Protein AF-A0A0B4H128-F1 (afdb_monomer_lite)

Foldseek 3Di:
DAADPVLLVVVVVVLCVVCLLPPPVCSLLVLLLVLLVCDDPSCNNNVHDHRDPVSNCVNVVVVVVVVVCCVPPDDPDPDDDDQWDQQDPPPRFIAGCDDDAARARAAPDPCQCPPPVNVSCVVSVTDTQPPVVNVVRPPVHDDPQQPDDNVCSVPCPVVVVVVVVVVCVVCVPPDPPPD

Organism: Metarhizium guizhouense (strain ARSEF 977) (NCBI:txid1276136)

Secondary structure (DSSP, 8-state):
----HHHHHHHHHHHHHHTTTS-GGGHHHHHHHHHHHHHHHHHHHTTPPPPPHHHHHHHHHHHHHHHHHHHHTPPP--SPPPSBPPPPTTT--B-BS--SSS-TTB---HHHHHSHHHHHHHHTT---TTSTTGGGG-TT-B-GGG-S-GGGTTSSHHHHHHHHHHHHHH-TT--TT--

Structure (mmCIF, N/CA/C/O backbone):
data_AF-A0A0B4H128-F1
#
_entry.id   AF-A0A0B4H128-F1
#
loop_
_atom_site.group_PDB
_atom_site.id
_atom_site.type_symbol
_atom_site.label_atom_id
_atom_site.label_alt_id
_atom_site.label_comp_id
_atom_site.label_asym_id
_atom_site.label_entity_id
_atom_site.label_seq_id
_atom_site.pdbx_PDB_ins_code
_atom_site.Cartn_x
_atom_site.Cartn_y
_atom_site.Cartn_z
_atom_site.occupancy
_atom_site.B_iso_or_equiv
_atom_site.auth_seq_id
_atom_site.auth_comp_id
_atom_site.auth_asym_id
_atom_site.auth_atom_id
_atom_site.pdbx_PDB_model_num
ATOM 1 N N . MET A 1 1 ? 3.909 9.149 23.051 1.00 69.12 1 MET A N 1
ATOM 2 C CA . MET A 1 1 ? 3.272 10.111 22.132 1.00 69.12 1 MET A CA 1
ATOM 3 C C . MET A 1 1 ? 2.115 10.750 22.870 1.00 69.12 1 MET A C 1
ATOM 5 O O . MET A 1 1 ? 1.343 10.017 23.478 1.00 69.12 1 MET A O 1
ATOM 9 N N . VAL A 1 2 ? 2.061 12.079 22.885 1.00 87.25 2 VAL A N 1
ATOM 10 C CA . VAL A 1 2 ? 1.024 12.859 23.578 1.00 87.25 2 VAL A CA 1
ATOM 11 C C . VAL A 1 2 ? -0.119 13.133 22.588 1.00 87.25 2 VAL A C 1
ATOM 13 O O . VAL A 1 2 ? 0.169 13.350 21.407 1.00 87.25 2 VAL A O 1
ATOM 16 N N . PRO A 1 3 ? -1.396 13.074 23.010 1.00 90.94 3 PRO A N 1
ATOM 17 C CA . PRO A 1 3 ? -2.521 13.472 22.167 1.00 90.94 3 PRO A CA 1
ATOM 18 C C . PRO A 1 3 ? -2.393 14.932 21.723 1.00 90.94 3 PRO A C 1
ATOM 20 O O . PRO A 1 3 ? -2.177 15.817 22.546 1.00 90.94 3 PRO A O 1
ATOM 23 N N . ALA A 1 4 ? -2.541 15.175 20.421 1.00 91.62 4 ALA A N 1
ATOM 24 C CA . ALA A 1 4 ? -2.501 16.512 19.835 1.00 91.62 4 ALA A CA 1
ATOM 25 C C . ALA A 1 4 ? -3.544 16.639 18.719 1.00 91.62 4 ALA A C 1
ATOM 27 O O . ALA A 1 4 ? -3.800 15.684 17.983 1.00 91.62 4 ALA A O 1
ATOM 28 N N . ALA A 1 5 ? -4.118 17.834 18.558 1.00 92.25 5 ALA A N 1
ATOM 29 C CA . ALA A 1 5 ? -5.116 18.098 17.519 1.00 92.25 5 ALA A CA 1
ATOM 30 C C . ALA A 1 5 ? -4.555 17.882 16.101 1.00 92.25 5 ALA A C 1
ATOM 32 O O . ALA A 1 5 ? -5.242 17.335 15.238 1.00 92.25 5 ALA A O 1
ATOM 33 N N . THR A 1 6 ? -3.282 18.222 15.885 1.00 93.38 6 THR A N 1
ATOM 34 C CA . THR A 1 6 ? -2.562 17.970 14.628 1.00 93.38 6 THR A CA 1
ATOM 35 C C . THR A 1 6 ? -2.486 16.479 14.301 1.00 93.38 6 THR A C 1
ATOM 37 O O . THR A 1 6 ? -2.730 16.086 13.164 1.00 93.38 6 THR A O 1
ATOM 40 N N . ASN A 1 7 ? -2.246 15.622 15.300 1.00 92.00 7 ASN A N 1
ATOM 41 C CA . ASN A 1 7 ? -2.229 14.168 15.108 1.00 92.00 7 ASN A CA 1
ATOM 42 C C . ASN A 1 7 ? -3.598 13.643 14.674 1.00 92.00 7 ASN A C 1
ATOM 44 O O . ASN A 1 7 ? -3.668 12.755 13.829 1.00 92.00 7 ASN A O 1
ATOM 48 N N . LYS A 1 8 ? -4.680 14.195 15.234 1.00 92.69 8 LYS A N 1
ATOM 49 C CA . LYS A 1 8 ? -6.049 13.820 14.864 1.00 92.69 8 LYS A CA 1
ATOM 50 C C . LYS A 1 8 ? -6.363 14.196 13.416 1.00 92.69 8 LYS A C 1
ATOM 52 O O . LYS A 1 8 ? -6.955 13.395 12.700 1.00 92.69 8 LYS A O 1
ATOM 57 N N . GLN A 1 9 ? -5.946 15.382 12.972 1.00 94.00 9 GLN A N 1
ATOM 58 C CA . GLN A 1 9 ? -6.125 15.805 11.582 1.00 94.00 9 GLN A CA 1
ATOM 59 C C . GLN A 1 9 ? -5.405 14.853 10.621 1.00 94.00 9 GLN A C 1
ATOM 61 O O . GLN A 1 9 ? -6.029 14.313 9.712 1.00 94.00 9 GLN A O 1
ATOM 66 N N . THR A 1 10 ? -4.127 14.569 10.878 1.00 92.81 10 THR A N 1
ATOM 67 C CA . THR A 1 10 ? -3.348 13.618 10.074 1.00 92.81 10 THR A CA 1
ATOM 68 C C . THR A 1 10 ? -3.964 12.219 10.087 1.00 92.81 10 THR A C 1
ATOM 70 O O . THR A 1 10 ? -4.007 11.554 9.055 1.00 92.81 10 THR A O 1
ATOM 73 N N . ALA A 1 11 ? -4.476 11.771 11.237 1.00 92.38 11 ALA A N 1
ATOM 74 C CA . ALA A 1 11 ? -5.147 10.484 11.354 1.00 92.38 11 ALA A CA 1
ATOM 75 C C . ALA A 1 11 ? -6.406 10.420 10.482 1.00 92.38 11 ALA A C 1
ATOM 77 O O . ALA A 1 11 ? -6.589 9.441 9.767 1.00 92.38 11 ALA A O 1
ATOM 78 N N . ASN A 1 12 ? -7.245 11.458 10.495 1.00 92.81 12 ASN A N 1
ATOM 79 C CA . ASN A 1 12 ? -8.466 11.507 9.688 1.00 92.81 12 ASN A CA 1
ATOM 80 C C . ASN A 1 12 ? -8.169 11.393 8.186 1.00 92.81 12 ASN A C 1
ATOM 82 O O . ASN A 1 12 ? -8.820 10.606 7.497 1.00 92.81 12 ASN A O 1
ATOM 86 N N . GLU A 1 13 ? -7.157 12.116 7.699 1.00 94.19 13 GLU A N 1
ATOM 87 C CA . GLU A 1 13 ? -6.712 12.016 6.303 1.00 94.19 13 GLU A CA 1
ATOM 88 C C . GLU A 1 13 ? -6.158 10.619 5.990 1.00 94.19 13 GLU A C 1
ATOM 90 O O . GLU A 1 13 ? -6.496 10.013 4.972 1.00 94.19 13 GLU A O 1
ATOM 95 N N . LEU A 1 14 ? -5.373 10.042 6.905 1.00 92.81 14 LEU A N 1
ATOM 96 C CA . LEU A 1 14 ? -4.872 8.678 6.757 1.00 92.81 14 LEU A CA 1
ATOM 97 C C . LEU A 1 14 ? -6.011 7.648 6.703 1.00 92.81 14 LEU A C 1
ATOM 99 O O . LEU A 1 14 ? -5.978 6.755 5.861 1.00 92.81 14 LEU A O 1
ATOM 103 N N . PHE A 1 15 ? -7.033 7.764 7.555 1.00 92.62 15 PHE A N 1
ATOM 104 C CA . PHE A 1 15 ? -8.203 6.884 7.516 1.00 92.62 15 PHE A CA 1
ATOM 105 C C . PHE A 1 15 ? -8.959 7.005 6.193 1.00 92.62 15 PHE A C 1
ATOM 107 O O . PHE A 1 15 ? -9.424 5.991 5.674 1.00 92.62 15 PHE A O 1
ATOM 114 N N . ALA A 1 16 ? -9.061 8.209 5.623 1.00 91.31 16 ALA A N 1
ATOM 115 C CA . ALA A 1 16 ? -9.670 8.398 4.310 1.00 91.31 16 ALA A CA 1
ATOM 116 C C . ALA A 1 16 ? -8.894 7.654 3.208 1.00 91.31 16 ALA A C 1
ATOM 118 O O . ALA A 1 16 ? -9.514 7.031 2.344 1.00 91.31 16 ALA A O 1
ATOM 119 N N . LEU A 1 17 ? -7.557 7.651 3.278 1.00 91.62 17 LEU A N 1
ATOM 120 C CA . LEU A 1 17 ? -6.697 6.909 2.350 1.00 91.62 17 LEU A CA 1
ATOM 121 C C . LEU A 1 17 ? -6.767 5.390 2.566 1.00 91.62 17 LEU A C 1
ATOM 123 O O . LEU A 1 17 ? -6.901 4.634 1.606 1.00 91.62 17 LEU A O 1
ATOM 127 N N . LEU A 1 18 ? -6.710 4.926 3.817 1.00 91.94 18 LEU A N 1
ATOM 128 C CA . LEU A 1 18 ? -6.757 3.497 4.153 1.00 91.94 18 LEU A CA 1
ATOM 129 C C . LEU A 1 18 ? -8.097 2.857 3.778 1.00 91.94 18 LEU A C 1
ATOM 131 O O . LEU A 1 18 ? -8.142 1.705 3.352 1.00 91.94 18 LEU A O 1
ATOM 135 N N . LEU A 1 19 ? -9.191 3.603 3.927 1.00 92.44 19 LEU A N 1
ATOM 136 C CA . LEU A 1 19 ? -10.554 3.130 3.687 1.00 92.44 19 LEU A CA 1
ATOM 137 C C . LEU A 1 19 ? -11.073 3.506 2.295 1.00 92.44 19 LEU A C 1
ATOM 139 O O . LEU A 1 19 ? -12.287 3.521 2.078 1.00 92.44 19 LEU A O 1
ATOM 143 N N . TYR A 1 20 ? -10.168 3.785 1.350 1.00 90.19 20 TYR A N 1
ATOM 144 C CA . TYR A 1 20 ? -10.501 4.184 -0.018 1.00 90.19 20 TYR A CA 1
ATOM 145 C C . TYR A 1 20 ? -11.485 3.212 -0.688 1.00 90.19 20 TYR A C 1
ATOM 147 O O . TYR A 1 20 ? -12.508 3.636 -1.217 1.00 90.19 20 TYR A O 1
ATOM 155 N N . TYR A 1 21 ? -11.228 1.905 -0.572 1.00 89.19 21 TYR A N 1
ATOM 156 C CA . TYR A 1 21 ? -12.066 0.847 -1.147 1.00 89.19 21 TYR A CA 1
ATOM 157 C C . TYR A 1 21 ? -13.243 0.411 -0.271 1.00 89.19 21 TYR A C 1
ATOM 159 O O . TYR A 1 21 ? -14.013 -0.458 -0.674 1.00 89.19 21 TYR A O 1
ATOM 167 N N . VAL A 1 22 ? -13.389 0.964 0.935 1.00 91.31 22 VAL A N 1
ATOM 168 C CA . VAL A 1 22 ? -14.436 0.534 1.866 1.00 91.31 22 VAL A CA 1
ATOM 169 C C . VAL A 1 22 ? -15.720 1.324 1.597 1.00 91.31 22 VAL A C 1
ATOM 171 O O . VAL A 1 22 ? -15.724 2.560 1.730 1.00 91.31 22 VAL A O 1
ATOM 174 N N . PRO A 1 23 ? -16.837 0.643 1.270 1.00 90.50 23 PRO A N 1
ATOM 175 C CA . PRO A 1 23 ? -18.125 1.298 1.098 1.00 90.50 23 PRO A CA 1
ATOM 176 C C . PRO A 1 23 ? -18.533 2.053 2.364 1.00 90.50 23 PRO A C 1
ATOM 178 O O . PRO A 1 23 ? -18.306 1.588 3.482 1.00 90.50 23 PRO A O 1
ATOM 181 N N . LYS A 1 24 ? -19.203 3.199 2.193 1.00 90.19 24 LYS A N 1
ATOM 182 C CA . LYS A 1 24 ? -19.654 4.076 3.288 1.00 90.19 24 LYS A CA 1
ATOM 183 C C . LYS A 1 24 ? -20.287 3.354 4.497 1.00 90.19 24 LYS A C 1
ATOM 185 O O . LYS A 1 24 ? -19.864 3.682 5.603 1.00 90.19 24 LYS A O 1
ATOM 190 N N . PRO A 1 25 ? -21.213 2.380 4.349 1.00 91.94 25 PRO A N 1
ATOM 191 C CA . PRO A 1 25 ? -21.848 1.742 5.510 1.00 91.94 25 PRO A CA 1
ATOM 192 C C . PRO A 1 25 ? -20.876 0.943 6.390 1.00 91.94 25 PRO A C 1
ATOM 194 O O . PRO A 1 25 ? -21.094 0.829 7.590 1.00 91.94 25 PRO A O 1
ATOM 197 N N . PHE A 1 26 ? -19.779 0.429 5.829 1.00 91.81 26 PHE A N 1
ATOM 198 C CA . PHE A 1 26 ? -18.803 -0.376 6.570 1.00 91.81 26 PHE A CA 1
ATOM 199 C C . PHE A 1 26 ? -17.643 0.446 7.140 1.00 91.81 26 PHE A C 1
ATOM 201 O O . PHE A 1 26 ? -16.793 -0.098 7.843 1.00 91.81 26 PHE A O 1
ATOM 208 N N . ARG A 1 27 ? -17.587 1.757 6.863 1.00 91.75 27 ARG A N 1
ATOM 209 C CA . ARG A 1 27 ? -16.449 2.598 7.260 1.00 91.75 27 ARG A CA 1
ATOM 210 C C . ARG A 1 27 ? -16.268 2.681 8.768 1.00 91.75 27 ARG A C 1
ATOM 212 O O . ARG A 1 27 ? -15.137 2.556 9.215 1.00 91.75 27 ARG A O 1
ATOM 219 N N . SER A 1 28 ? -17.341 2.839 9.543 1.00 91.94 28 SER A N 1
ATOM 220 C CA . SER A 1 28 ? -17.244 2.932 11.008 1.00 91.94 28 SER A CA 1
ATOM 221 C C . SER A 1 28 ? -16.648 1.663 11.616 1.00 91.94 28 SER A C 1
ATOM 223 O O . SER A 1 28 ? -15.721 1.731 12.415 1.00 91.94 28 SER A O 1
ATOM 225 N N . PHE A 1 29 ? -17.101 0.493 11.162 1.00 93.50 29 PHE A N 1
ATOM 226 C CA . PHE A 1 29 ? -16.531 -0.774 11.611 1.00 93.50 29 PHE A CA 1
ATOM 227 C C . PHE A 1 29 ? -15.074 -0.949 11.150 1.00 93.50 29 PHE A C 1
ATOM 229 O O . PHE A 1 29 ? -14.220 -1.381 11.918 1.00 93.50 29 PHE A O 1
ATOM 236 N N . ALA A 1 30 ? -14.749 -0.556 9.916 1.00 93.19 30 ALA A N 1
ATOM 237 C CA . ALA A 1 30 ? -13.376 -0.623 9.425 1.00 93.19 30 ALA A CA 1
ATOM 238 C C . ALA A 1 30 ? -12.425 0.321 10.191 1.00 93.19 30 ALA A C 1
ATOM 240 O O . ALA A 1 30 ? -11.278 -0.043 10.450 1.00 93.19 30 ALA A O 1
ATOM 241 N N . GLN A 1 31 ? -12.898 1.501 10.609 1.00 93.50 31 GLN A N 1
ATOM 242 C CA . GLN A 1 31 ? -12.162 2.416 11.489 1.00 93.50 31 GLN A CA 1
ATOM 243 C C . GLN A 1 31 ? -11.884 1.789 12.859 1.00 93.50 31 GLN A C 1
ATOM 245 O O . GLN A 1 31 ? -10.779 1.944 13.379 1.00 93.50 31 GLN A O 1
ATOM 250 N N . ASP A 1 32 ? -12.841 1.049 13.421 1.00 94.00 32 ASP A N 1
ATOM 251 C CA . ASP A 1 32 ? -12.627 0.284 14.651 1.00 94.00 32 ASP A CA 1
ATOM 252 C C . ASP A 1 32 ? -11.549 -0.786 14.458 1.00 94.00 32 ASP A C 1
ATOM 254 O O . ASP A 1 32 ? -10.626 -0.877 15.267 1.00 94.00 32 ASP A O 1
ATOM 258 N N . CYS A 1 33 ? -11.605 -1.561 13.368 1.00 94.19 33 CYS A N 1
ATOM 259 C CA . CYS A 1 33 ? -10.593 -2.579 13.075 1.00 94.19 33 CYS A CA 1
ATOM 260 C C . CYS A 1 33 ? -9.184 -1.982 12.956 1.00 94.19 33 CYS A C 1
ATOM 262 O O . CYS A 1 33 ? -8.234 -2.513 13.534 1.00 94.19 33 CYS A O 1
ATOM 264 N N . VAL A 1 34 ? -9.039 -0.857 12.251 1.00 93.56 34 VAL A N 1
ATOM 265 C CA . VAL A 1 34 ? -7.760 -0.137 12.165 1.00 93.56 34 VAL A CA 1
ATOM 266 C C . VAL A 1 34 ? -7.343 0.389 13.544 1.00 93.56 34 VAL A C 1
ATOM 268 O O . VAL A 1 34 ? -6.183 0.248 13.924 1.00 93.56 34 VAL A O 1
ATOM 271 N N . GLY A 1 35 ? -8.285 0.900 14.341 1.00 92.56 35 GLY A N 1
ATOM 272 C CA . GLY A 1 35 ? -8.040 1.326 15.720 1.00 92.56 35 GLY A CA 1
ATOM 273 C C . GLY A 1 35 ? -7.521 0.206 16.631 1.00 92.56 35 GLY A C 1
ATOM 274 O O . GLY A 1 35 ? -6.688 0.469 17.499 1.00 92.56 35 GLY A O 1
ATOM 275 N N . VAL A 1 36 ? -7.954 -1.043 16.417 1.00 94.06 36 VAL A N 1
ATOM 276 C CA . VAL A 1 36 ? -7.394 -2.225 17.099 1.00 94.06 36 VAL A CA 1
ATOM 277 C C . VAL A 1 36 ? -5.947 -2.466 16.666 1.00 94.06 36 VAL A C 1
ATOM 279 O O . VAL A 1 36 ? -5.079 -2.625 17.523 1.00 94.06 36 VAL A O 1
ATOM 282 N N . LEU A 1 37 ? -5.669 -2.441 1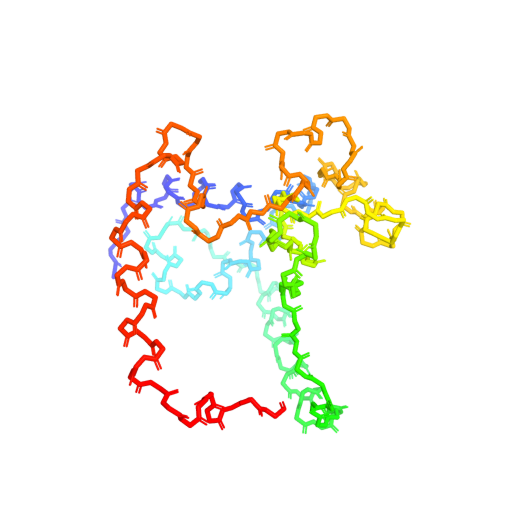5.357 1.00 92.88 37 LEU A N 1
ATOM 283 C CA . LEU A 1 37 ? -4.325 -2.669 14.802 1.00 92.88 37 LEU A CA 1
ATOM 284 C C . LEU A 1 37 ? -3.304 -1.610 15.242 1.00 92.88 37 LEU A C 1
ATOM 286 O O . LEU A 1 37 ? -2.131 -1.922 15.431 1.00 92.88 37 LEU A O 1
ATOM 290 N N . MET A 1 38 ? -3.742 -0.366 15.437 1.00 90.62 38 MET A N 1
ATOM 291 C CA . MET A 1 38 ? -2.898 0.729 15.929 1.00 90.62 38 MET A CA 1
ATOM 292 C C . MET A 1 38 ? -2.437 0.531 17.381 1.00 90.62 38 MET A C 1
ATOM 294 O O . MET A 1 38 ? -1.425 1.099 17.798 1.00 90.62 38 MET A O 1
ATOM 298 N N . GLY A 1 39 ? -3.173 -0.255 18.169 1.00 90.19 39 GLY A N 1
ATOM 299 C CA . GLY A 1 39 ? -2.923 -0.427 19.594 1.00 90.19 39 GLY A CA 1
ATOM 300 C C . GLY A 1 39 ? -3.234 0.826 20.425 1.00 90.19 39 GLY A C 1
ATOM 301 O O . GLY A 1 39 ? -3.485 1.922 19.922 1.00 90.19 39 GLY A O 1
ATOM 302 N N . GLN A 1 40 ? -3.218 0.674 21.750 1.00 91.25 40 GLN A N 1
ATOM 303 C CA . GLN A 1 40 ? -3.711 1.707 22.670 1.00 91.25 40 GLN A CA 1
ATOM 304 C C . GLN A 1 40 ? -2.912 3.016 22.604 1.00 91.25 40 GLN A C 1
ATOM 306 O O . GLN A 1 40 ? -3.502 4.091 22.572 1.00 91.25 40 GLN A O 1
ATOM 311 N N . ARG A 1 41 ? -1.574 2.947 22.555 1.00 91.19 41 ARG A N 1
ATOM 312 C CA . ARG A 1 41 ? -0.710 4.140 22.630 1.00 91.19 41 ARG A CA 1
ATOM 313 C C . ARG A 1 41 ? -0.882 5.064 21.424 1.00 91.19 41 ARG A C 1
ATOM 315 O O . ARG A 1 41 ? -1.015 6.272 21.602 1.00 91.19 41 ARG A O 1
ATOM 322 N N . LEU A 1 42 ? -0.880 4.501 20.214 1.00 91.62 42 LEU A N 1
ATOM 323 C CA . LEU A 1 42 ? -1.020 5.269 18.976 1.00 91.62 42 LEU A CA 1
ATOM 324 C C . LEU A 1 42 ? -2.441 5.818 18.828 1.00 91.62 42 LEU A C 1
ATOM 326 O O . LEU A 1 42 ? -2.623 6.986 18.495 1.00 91.62 42 LEU A O 1
ATOM 330 N N . ARG A 1 43 ? -3.443 4.999 19.161 1.00 92.62 43 ARG A N 1
ATOM 331 C CA . ARG A 1 43 ? -4.854 5.386 19.142 1.00 92.62 43 ARG A CA 1
ATOM 332 C C . ARG A 1 43 ? -5.136 6.582 20.054 1.00 92.62 43 ARG A C 1
ATOM 334 O O . ARG A 1 43 ? -5.755 7.548 19.612 1.00 92.62 43 ARG A O 1
ATOM 341 N N . THR A 1 44 ? -4.630 6.555 21.290 1.00 91.94 44 THR A N 1
ATOM 342 C CA . THR A 1 44 ? -4.755 7.684 22.225 1.00 91.94 44 THR A CA 1
ATOM 343 C C . THR A 1 44 ? -4.046 8.928 21.691 1.00 91.94 44 THR A C 1
ATOM 345 O O . THR A 1 44 ? -4.608 10.015 21.752 1.00 91.94 44 THR A O 1
ATOM 348 N N . ALA A 1 45 ? -2.851 8.785 21.107 1.00 91.94 45 ALA A N 1
ATOM 349 C CA . ALA A 1 45 ? -2.110 9.914 20.540 1.00 91.94 45 ALA A CA 1
ATOM 350 C C . ALA A 1 45 ? -2.817 10.584 19.345 1.00 91.94 45 ALA A C 1
ATOM 352 O O . ALA A 1 45 ? -2.668 11.789 19.143 1.00 91.94 45 ALA A O 1
ATOM 353 N N . MET A 1 46 ? -3.598 9.821 18.576 1.00 92.62 46 MET A N 1
ATOM 354 C CA . MET A 1 46 ? -4.422 10.320 17.467 1.00 92.62 46 MET A CA 1
ATOM 355 C C . MET A 1 46 ? -5.834 10.744 17.899 1.00 92.62 46 MET A C 1
ATOM 357 O O . MET A 1 46 ? -6.628 11.160 17.060 1.00 92.62 46 MET A O 1
ATOM 361 N N . MET A 1 47 ? -6.154 10.656 19.196 1.00 91.56 47 MET A N 1
ATOM 362 C CA . MET A 1 47 ? -7.486 10.939 19.744 1.00 91.56 47 MET A CA 1
ATOM 363 C C . MET A 1 47 ? -8.600 10.121 19.063 1.00 91.56 47 MET A C 1
ATOM 365 O O . MET A 1 47 ? -9.721 10.603 18.889 1.00 91.56 47 MET A O 1
ATOM 369 N N . HIS A 1 48 ? -8.283 8.889 18.657 1.00 90.19 48 HIS A N 1
ATOM 370 C CA . HIS A 1 48 ? -9.229 7.989 17.999 1.00 90.19 48 HIS A CA 1
ATOM 371 C C . HIS A 1 48 ? -10.082 7.253 19.047 1.00 90.19 48 HIS A C 1
ATOM 373 O O . HIS A 1 48 ? -9.531 6.806 20.068 1.00 90.19 48 HIS A O 1
ATOM 379 N N . PRO A 1 49 ? -11.408 7.114 18.839 1.00 90.69 49 PRO A N 1
ATOM 380 C CA . PRO A 1 49 ? -12.297 6.460 19.794 1.00 90.69 49 PRO A CA 1
ATOM 381 C C . PRO A 1 49 ? -11.849 5.036 20.125 1.00 90.69 49 PRO A C 1
ATOM 383 O O . PRO A 1 49 ? -11.096 4.393 19.393 1.00 90.69 49 PRO A O 1
ATOM 386 N N . THR A 1 50 ? -12.274 4.547 21.285 1.00 89.88 50 THR A N 1
ATOM 387 C CA . THR A 1 50 ? -12.074 3.148 21.672 1.00 89.88 50 THR A CA 1
ATOM 388 C C . THR A 1 50 ? -12.832 2.238 20.708 1.00 89.88 50 THR A C 1
ATOM 390 O O . THR A 1 50 ? -14.037 2.439 20.558 1.00 89.88 50 THR A O 1
ATOM 393 N N . PRO A 1 51 ? -12.165 1.256 20.073 1.00 92.25 51 PRO A N 1
ATOM 394 C CA . PRO A 1 51 ? -12.829 0.361 19.138 1.00 92.25 51 PRO A CA 1
ATOM 395 C C . PRO A 1 51 ? -13.814 -0.547 19.874 1.00 92.25 51 PRO A C 1
ATOM 397 O O . PRO A 1 51 ? -13.615 -0.872 21.050 1.00 92.25 51 PRO A O 1
ATOM 400 N N . SER A 1 52 ? -14.855 -0.988 19.173 1.00 93.00 52 SER A N 1
ATOM 401 C CA . SER A 1 52 ? -15.820 -1.941 19.718 1.00 93.00 52 SER A CA 1
ATOM 402 C C . SER A 1 52 ? -15.166 -3.276 20.140 1.00 93.00 52 SER A C 1
ATOM 404 O O . SER A 1 52 ? -14.233 -3.757 19.483 1.00 93.00 52 SER A O 1
ATOM 406 N N . PRO A 1 53 ? -15.672 -3.945 21.199 1.00 92.56 53 PRO A N 1
ATOM 407 C CA . PRO A 1 53 ? -15.178 -5.264 21.612 1.00 92.56 53 PRO A CA 1
ATOM 408 C C . PRO A 1 53 ? -15.277 -6.319 20.500 1.00 92.56 53 PRO A C 1
ATOM 410 O O . PRO A 1 53 ? -14.405 -7.177 20.373 1.00 92.56 53 PRO A O 1
ATOM 413 N N . ALA A 1 54 ? -16.307 -6.218 19.653 1.00 93.94 54 ALA A N 1
ATOM 414 C CA . ALA A 1 54 ? -16.487 -7.086 18.494 1.00 93.94 54 ALA A CA 1
ATOM 415 C C . ALA A 1 54 ? -15.339 -6.939 17.482 1.00 93.94 54 ALA A C 1
ATOM 417 O O . ALA A 1 54 ? -14.772 -7.943 17.048 1.00 93.94 54 ALA A O 1
ATOM 418 N N . ALA A 1 55 ? -14.935 -5.706 17.152 1.00 93.81 55 ALA A N 1
ATOM 419 C CA . ALA A 1 55 ? -13.789 -5.468 16.277 1.00 93.81 55 ALA A CA 1
ATOM 420 C C . ALA A 1 55 ? -12.494 -6.043 16.874 1.00 93.81 55 ALA A C 1
ATOM 422 O O . ALA A 1 55 ? -11.689 -6.626 16.148 1.00 93.81 55 ALA A O 1
ATOM 423 N N . PHE A 1 56 ? -12.310 -5.947 18.195 1.00 94.12 56 PHE A N 1
ATOM 424 C CA . PHE A 1 56 ? -11.153 -6.527 18.880 1.00 94.12 56 PHE A CA 1
ATOM 425 C C . PHE A 1 56 ? -11.116 -8.056 18.768 1.00 94.12 56 PHE A C 1
ATOM 427 O O . PHE A 1 56 ? -10.070 -8.625 18.446 1.00 94.12 56 PHE A O 1
ATOM 434 N N . ALA A 1 57 ? -12.253 -8.721 18.988 1.00 95.75 57 ALA A N 1
ATOM 435 C CA . ALA A 1 57 ? -12.370 -10.169 18.847 1.00 95.75 57 ALA A CA 1
ATOM 436 C C . ALA A 1 57 ? -12.103 -10.626 17.404 1.00 95.75 57 ALA A C 1
ATOM 438 O O . ALA A 1 57 ? -11.337 -11.562 17.188 1.00 95.75 57 ALA A O 1
ATOM 439 N N . ILE A 1 58 ? -12.668 -9.930 16.413 1.00 96.12 58 ILE A N 1
ATOM 440 C CA . ILE A 1 58 ? -12.515 -10.271 14.992 1.00 96.12 58 ILE A CA 1
ATOM 441 C C . ILE A 1 58 ? -11.070 -10.075 14.526 1.00 96.12 58 ILE A C 1
ATOM 443 O O . ILE A 1 58 ? -10.493 -10.970 13.906 1.00 96.12 58 ILE A O 1
ATOM 447 N N . VAL A 1 59 ? -10.449 -8.934 14.838 1.00 95.88 59 VAL A N 1
ATOM 448 C CA . VAL A 1 59 ? -9.074 -8.649 14.405 1.00 95.88 59 VAL A CA 1
ATOM 449 C C . VAL A 1 59 ? -8.099 -9.631 15.050 1.00 95.88 59 VAL A C 1
ATOM 451 O O . VAL A 1 59 ? -7.346 -10.293 14.339 1.00 95.88 59 VAL A O 1
ATOM 454 N N . ASN A 1 60 ? -8.146 -9.812 16.371 1.00 95.31 60 ASN A N 1
ATOM 455 C CA . ASN A 1 60 ? -7.235 -10.746 17.035 1.00 95.31 60 ASN A CA 1
ATOM 456 C C . ASN A 1 60 ? -7.515 -12.202 16.655 1.00 95.31 60 ASN A C 1
ATOM 458 O O . ASN A 1 60 ? -6.574 -12.963 16.439 1.00 95.31 60 ASN A O 1
ATOM 462 N N . GLY A 1 61 ? -8.787 -12.577 16.500 1.00 97.06 61 GLY A N 1
ATOM 463 C CA . GLY A 1 61 ? -9.189 -13.892 16.010 1.00 97.06 61 GLY A CA 1
ATOM 464 C C . GLY A 1 61 ? -8.658 -14.168 14.605 1.00 97.06 61 GLY A C 1
ATOM 465 O O . GLY A 1 61 ? -8.082 -15.225 14.369 1.00 97.06 61 GLY A O 1
ATOM 466 N N . SER A 1 62 ? -8.753 -13.202 13.686 1.00 96.56 62 SER A N 1
ATOM 467 C CA . SER A 1 62 ? -8.224 -13.345 12.323 1.00 96.56 62 SER A CA 1
ATOM 468 C C . SER A 1 62 ? -6.694 -13.420 12.284 1.00 96.56 62 SER A C 1
ATOM 470 O O . SER A 1 62 ? -6.143 -14.213 11.521 1.00 96.56 62 SER A O 1
ATOM 472 N N . LEU A 1 63 ? -5.989 -12.671 13.139 1.00 96.00 63 LEU A N 1
ATOM 473 C CA . LEU A 1 63 ? -4.534 -12.774 13.281 1.00 96.00 63 LEU A CA 1
ATOM 474 C C . LEU A 1 63 ? -4.112 -14.119 13.891 1.00 96.00 63 LEU A C 1
ATOM 476 O O . LEU A 1 63 ? -3.146 -14.726 13.424 1.00 96.00 63 LEU A O 1
ATOM 480 N N . ALA A 1 64 ? -4.843 -14.615 14.891 1.00 96.69 64 ALA A N 1
ATOM 481 C CA . ALA A 1 64 ? -4.610 -15.925 15.495 1.00 96.69 64 ALA A CA 1
ATOM 482 C C . ALA A 1 64 ? -4.882 -17.064 14.501 1.00 96.69 64 ALA A C 1
ATOM 484 O O . ALA A 1 64 ? -4.069 -17.979 14.368 1.00 96.69 64 ALA A O 1
ATOM 485 N N . LEU A 1 65 ? -5.972 -16.965 13.738 1.00 97.00 65 LEU A N 1
ATOM 486 C CA . LEU A 1 65 ? -6.294 -17.894 12.663 1.00 97.00 65 LEU A CA 1
ATOM 487 C C . LEU A 1 65 ? -5.213 -17.868 11.583 1.00 97.00 65 LEU A C 1
ATOM 489 O O . LEU A 1 65 ? -4.702 -18.918 11.207 1.00 97.00 65 LEU A O 1
ATOM 493 N N . ARG A 1 66 ? -4.790 -16.680 11.135 1.00 95.56 66 ARG A N 1
ATOM 494 C CA . ARG A 1 66 ? -3.685 -16.538 10.181 1.00 95.56 66 ARG A CA 1
ATOM 495 C C . ARG A 1 66 ? -2.413 -17.191 10.711 1.00 95.56 66 ARG A C 1
ATOM 497 O O . ARG A 1 66 ? -1.733 -17.874 9.953 1.00 95.56 66 ARG A O 1
ATOM 504 N N . ARG A 1 67 ? -2.091 -17.008 11.993 1.00 95.50 67 ARG A N 1
ATOM 505 C CA . ARG A 1 67 ? -0.942 -17.662 12.632 1.00 95.50 67 ARG A CA 1
ATOM 506 C C . ARG A 1 67 ? -1.063 -19.185 12.582 1.00 95.50 67 ARG A C 1
ATOM 508 O O . ARG A 1 67 ? -0.080 -19.836 12.247 1.00 95.50 67 ARG A O 1
ATOM 515 N N . LEU A 1 68 ? -2.234 -19.748 12.884 1.00 95.94 68 LEU A N 1
ATOM 516 C CA . LEU A 1 68 ? -2.472 -21.194 12.807 1.00 95.94 68 LEU A CA 1
ATOM 517 C C . LEU A 1 68 ? -2.341 -21.718 11.374 1.00 95.94 68 LEU A C 1
ATOM 519 O O . LEU A 1 68 ? -1.606 -22.674 11.140 1.00 95.94 68 LEU A O 1
ATOM 523 N N . VAL A 1 69 ? -2.983 -21.054 10.411 1.00 95.56 69 VAL A N 1
ATOM 524 C CA . VAL A 1 69 ? -2.934 -21.430 8.991 1.00 95.56 69 VAL A CA 1
ATOM 525 C C . VAL A 1 69 ? -1.500 -21.369 8.469 1.00 95.56 69 VAL A C 1
ATOM 527 O O . VAL A 1 69 ? -1.022 -22.333 7.883 1.00 95.56 69 VAL A O 1
ATOM 530 N N . LEU A 1 70 ? -0.776 -20.277 8.726 1.00 92.94 70 LEU A N 1
ATOM 531 C CA . LEU A 1 70 ? 0.606 -20.136 8.266 1.00 92.94 70 LEU A CA 1
ATOM 532 C C . LEU A 1 70 ? 1.573 -21.103 8.957 1.00 92.94 70 LEU A C 1
ATOM 534 O O . LEU A 1 70 ? 2.583 -21.459 8.364 1.00 92.94 70 LEU A O 1
ATOM 538 N N . ARG A 1 71 ? 1.286 -21.530 10.192 1.00 92.50 71 ARG A N 1
ATOM 539 C CA . ARG A 1 71 ? 2.142 -22.472 10.924 1.00 92.50 71 ARG A CA 1
ATOM 540 C C . ARG A 1 71 ? 1.908 -23.930 10.528 1.00 92.50 71 ARG A C 1
ATOM 542 O O . ARG A 1 71 ? 2.859 -24.702 10.569 1.00 92.50 71 ARG A O 1
ATOM 549 N N . HIS A 1 72 ? 0.671 -24.309 10.205 1.00 93.81 72 HIS A N 1
ATOM 550 C CA . HIS A 1 72 ? 0.291 -25.719 10.049 1.00 93.81 72 HIS A CA 1
ATOM 551 C C . HIS A 1 72 ? -0.179 -26.104 8.643 1.00 93.81 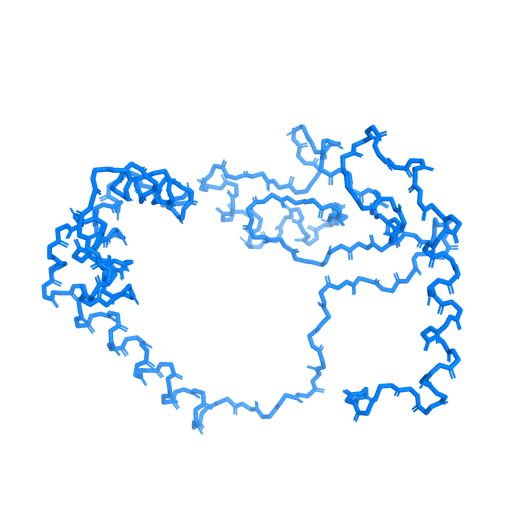72 HIS A C 1
ATOM 553 O O . HIS A 1 72 ? -0.097 -27.275 8.292 1.00 93.81 72 HIS A O 1
ATOM 559 N N . LEU A 1 73 ? -0.676 -25.153 7.848 1.00 94.06 73 LEU A N 1
ATOM 560 C CA . LEU A 1 73 ? -1.289 -25.422 6.540 1.00 94.06 73 LEU A CA 1
ATOM 561 C C . LEU A 1 73 ? -0.542 -24.767 5.371 1.00 94.06 73 LEU A C 1
ATOM 563 O O . LEU A 1 73 ? -0.780 -25.125 4.219 1.00 94.06 73 LEU A O 1
ATOM 567 N N . ALA A 1 74 ? 0.339 -23.798 5.630 1.00 88.06 74 ALA A N 1
ATOM 568 C CA . ALA A 1 74 ? 1.113 -23.170 4.569 1.00 88.06 74 ALA A CA 1
ATOM 569 C C . ALA A 1 74 ? 2.248 -24.092 4.115 1.00 88.06 74 ALA A C 1
ATOM 571 O O . ALA A 1 74 ? 3.143 -24.438 4.885 1.00 88.06 74 ALA A O 1
ATOM 572 N N . LEU A 1 75 ? 2.210 -24.456 2.835 1.00 87.06 75 LEU A N 1
ATOM 573 C CA . LEU A 1 75 ? 3.293 -25.172 2.176 1.00 87.06 75 LEU A CA 1
ATOM 574 C C . LEU A 1 75 ? 4.560 -24.298 2.114 1.00 87.06 75 LEU A C 1
ATOM 576 O O . LEU A 1 75 ? 4.451 -23.065 2.046 1.00 87.06 75 LEU A O 1
ATOM 580 N N . PRO A 1 76 ? 5.761 -24.909 2.107 1.00 83.69 76 PRO A N 1
ATOM 581 C CA . PRO A 1 76 ? 6.993 -24.178 1.857 1.00 83.69 76 PRO A CA 1
ATOM 582 C C . PRO A 1 76 ? 6.902 -23.445 0.516 1.00 83.69 76 PRO A C 1
ATOM 584 O O . PRO A 1 76 ? 6.244 -23.879 -0.432 1.00 83.69 76 PRO A O 1
ATOM 587 N N . ARG A 1 77 ? 7.546 -22.285 0.443 1.00 80.88 77 ARG A N 1
ATOM 588 C CA . ARG A 1 77 ? 7.488 -21.441 -0.745 1.00 80.88 77 ARG A CA 1
ATOM 589 C C . ARG A 1 77 ? 8.283 -22.085 -1.882 1.00 80.88 77 ARG A C 1
ATOM 591 O O . ARG A 1 77 ? 9.504 -22.043 -1.865 1.00 80.88 77 ARG A O 1
ATOM 598 N N . PHE A 1 78 ? 7.584 -22.609 -2.885 1.00 82.25 78 PHE A N 1
ATOM 599 C CA . PHE A 1 78 ? 8.210 -23.217 -4.069 1.00 82.25 78 PHE A CA 1
ATOM 600 C C . PHE A 1 78 ? 8.691 -22.208 -5.119 1.00 82.25 78 PHE A C 1
ATOM 602 O O . PHE A 1 78 ? 9.444 -22.574 -6.012 1.00 82.25 78 PHE A O 1
ATOM 609 N N . ALA A 1 79 ? 8.245 -20.950 -5.047 1.00 82.00 79 ALA A N 1
ATOM 610 C CA . ALA A 1 79 ? 8.636 -19.919 -6.002 1.00 82.00 79 ALA A CA 1
ATOM 611 C C . ALA A 1 79 ? 8.771 -18.540 -5.347 1.00 82.00 79 ALA A C 1
ATOM 613 O O . ALA A 1 79 ? 7.956 -18.125 -4.507 1.00 82.00 79 ALA A O 1
ATOM 614 N N . ALA A 1 80 ? 9.780 -17.788 -5.781 1.00 81.44 80 ALA A N 1
ATOM 615 C CA . ALA A 1 80 ? 9.921 -16.388 -5.426 1.00 81.44 80 ALA A CA 1
ATOM 616 C C . ALA A 1 80 ? 8.716 -15.569 -5.930 1.00 81.44 80 ALA A C 1
ATOM 618 O O . ALA A 1 80 ? 8.155 -15.798 -7.000 1.00 81.44 80 ALA A O 1
ATOM 619 N N . ARG A 1 81 ? 8.305 -14.578 -5.135 1.00 82.75 81 ARG A N 1
ATOM 620 C CA . ARG A 1 81 ? 7.229 -13.639 -5.485 1.00 82.75 81 ARG A CA 1
ATOM 621 C C . ARG A 1 81 ? 7.898 -12.562 -6.303 1.00 82.75 81 ARG A C 1
ATOM 623 O O . ARG A 1 81 ? 8.770 -11.868 -5.790 1.00 82.75 81 ARG A O 1
ATOM 630 N N . ARG A 1 82 ? 7.489 -12.454 -7.556 1.00 85.69 82 ARG A N 1
ATOM 631 C CA . ARG A 1 82 ? 7.948 -11.408 -8.458 1.00 85.69 82 ARG A CA 1
ATOM 632 C C . ARG A 1 82 ? 6.951 -10.260 -8.385 1.00 85.69 82 ARG A C 1
ATOM 634 O O . ARG A 1 82 ? 5.755 -10.477 -8.556 1.00 85.69 82 ARG A O 1
ATOM 641 N N . GLU A 1 83 ? 7.445 -9.063 -8.090 1.00 85.06 83 GLU A N 1
ATOM 642 C CA . GLU A 1 83 ? 6.650 -7.826 -8.172 1.00 85.06 83 GLU A CA 1
ATOM 643 C C . GLU A 1 83 ? 6.841 -7.109 -9.501 1.00 85.06 83 GLU A C 1
ATOM 645 O O . GLU A 1 83 ? 5.939 -6.415 -9.970 1.00 85.06 83 GLU A O 1
ATOM 650 N N . PHE A 1 84 ? 8.010 -7.297 -10.103 1.00 88.19 84 PHE A N 1
ATOM 651 C CA . PHE A 1 84 ? 8.408 -6.667 -11.345 1.00 88.19 84 PHE A CA 1
ATOM 652 C C . PHE A 1 84 ? 8.605 -7.722 -12.423 1.00 88.19 84 PHE A C 1
ATOM 654 O O . PHE A 1 84 ? 8.980 -8.863 -12.144 1.00 88.19 84 PHE A O 1
ATOM 661 N N . THR A 1 85 ? 8.341 -7.315 -13.656 1.00 87.44 85 THR A N 1
ATOM 662 C CA . THR A 1 85 ? 8.729 -8.075 -14.843 1.00 87.44 85 THR A CA 1
ATOM 663 C C . THR A 1 85 ? 10.218 -7.862 -15.115 1.00 87.44 85 THR A C 1
ATOM 665 O O . THR A 1 85 ? 10.771 -6.801 -14.798 1.00 87.44 85 THR A O 1
ATOM 668 N N . ASP A 1 86 ? 10.847 -8.860 -15.730 1.00 84.94 86 ASP A N 1
ATOM 669 C CA . ASP A 1 86 ? 12.177 -8.717 -16.318 1.00 84.94 86 ASP A CA 1
ATOM 670 C C . ASP A 1 86 ? 12.190 -7.583 -17.364 1.00 84.94 86 ASP A C 1
ATOM 672 O O . ASP A 1 86 ? 11.135 -7.117 -17.809 1.00 84.94 86 ASP A O 1
ATOM 676 N N . LYS A 1 87 ? 13.386 -7.102 -17.728 1.00 83.19 87 LYS A N 1
ATOM 677 C CA . LYS A 1 87 ? 13.542 -6.009 -18.702 1.00 83.19 87 LYS A CA 1
ATOM 678 C C . LYS A 1 87 ? 12.850 -6.390 -20.014 1.00 83.19 87 LYS A C 1
ATOM 680 O O . LYS A 1 87 ? 13.163 -7.428 -20.595 1.00 83.19 87 LYS A O 1
ATOM 685 N N . ASP A 1 88 ? 11.920 -5.556 -20.481 1.00 83.44 88 ASP A N 1
ATOM 686 C CA . ASP A 1 88 ? 11.269 -5.780 -21.773 1.00 83.44 88 ASP A CA 1
ATOM 687 C C . ASP A 1 88 ? 12.316 -5.689 -22.896 1.00 83.44 88 ASP A C 1
ATOM 689 O O . ASP A 1 88 ? 13.093 -4.736 -22.953 1.00 83.44 88 ASP A O 1
ATOM 693 N N . ALA A 1 89 ? 12.346 -6.667 -23.801 1.00 76.69 89 ALA A N 1
ATOM 694 C CA . ALA A 1 89 ? 13.368 -6.770 -24.843 1.00 76.69 89 ALA A CA 1
ATOM 695 C C . ALA A 1 89 ? 13.355 -5.583 -25.825 1.00 76.69 89 ALA A C 1
ATOM 697 O O . ALA A 1 89 ? 14.362 -5.313 -26.473 1.00 76.69 89 ALA A O 1
ATOM 698 N N . LYS A 1 90 ? 12.218 -4.882 -25.951 1.00 77.94 90 LYS A N 1
ATOM 699 C CA . LYS A 1 90 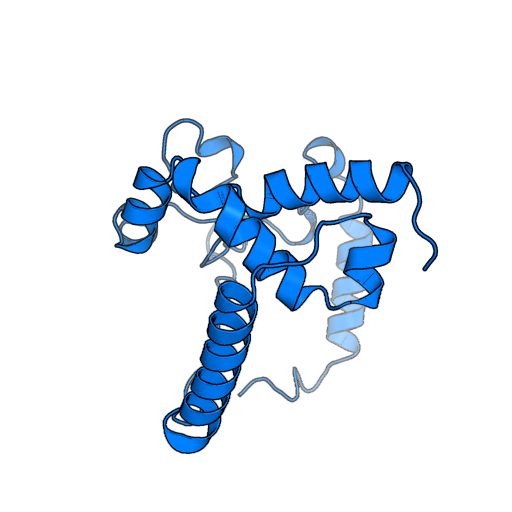? 12.057 -3.756 -26.887 1.00 77.94 90 LYS A CA 1
ATOM 700 C C . LYS A 1 90 ? 12.322 -2.392 -26.257 1.00 77.94 90 LYS A C 1
ATOM 702 O O . LYS A 1 90 ? 12.933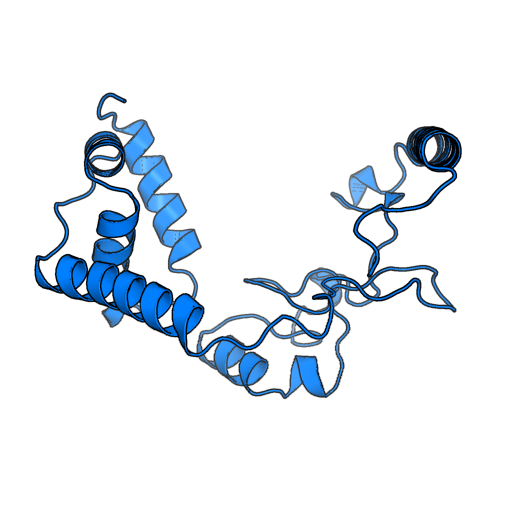 -1.545 -26.896 1.00 77.94 90 LYS A O 1
ATOM 707 N N . SER A 1 91 ? 11.832 -2.162 -25.041 1.00 77.38 91 SER A N 1
ATOM 708 C CA . SER A 1 91 ? 11.906 -0.853 -24.376 1.00 77.38 91 SER A CA 1
ATOM 709 C C . SER A 1 91 ? 12.927 -0.802 -23.240 1.00 77.38 91 SER A C 1
ATOM 711 O O . SER A 1 91 ? 13.289 0.281 -22.793 1.00 77.38 91 SER A O 1
ATOM 713 N N . GLY A 1 92 ? 13.390 -1.953 -22.744 1.00 83.56 92 GLY A N 1
ATOM 714 C CA . GLY A 1 92 ? 14.193 -2.047 -21.524 1.00 83.56 92 GLY A CA 1
ATOM 715 C C . GLY A 1 92 ? 13.416 -1.711 -20.246 1.00 83.56 92 GLY A C 1
ATOM 716 O O . GLY A 1 92 ? 14.005 -1.713 -19.166 1.00 83.56 92 GLY A O 1
ATOM 717 N N . CYS A 1 93 ? 12.113 -1.425 -20.345 1.00 86.19 93 CYS A N 1
ATOM 718 C CA . CYS A 1 93 ? 11.288 -0.995 -19.223 1.00 86.19 93 CYS A CA 1
ATOM 719 C C . CYS A 1 93 ? 10.893 -2.160 -18.314 1.00 86.19 93 CYS A C 1
ATOM 721 O O . CYS A 1 93 ? 10.613 -3.276 -18.763 1.00 86.19 93 CYS A O 1
ATOM 723 N N . HIS A 1 94 ? 10.781 -1.852 -17.027 1.00 89.56 94 HIS A N 1
ATOM 724 C CA . HIS A 1 94 ? 10.183 -2.717 -16.025 1.00 89.56 94 HIS A CA 1
ATOM 725 C C . HIS A 1 94 ? 8.701 -2.394 -15.852 1.00 89.56 94 HIS A C 1
ATOM 727 O O . HIS A 1 94 ? 8.284 -1.235 -15.880 1.00 89.56 94 HIS A O 1
ATOM 733 N N . HIS A 1 95 ? 7.907 -3.435 -15.621 1.00 91.75 95 HIS A N 1
ATOM 734 C CA . HIS A 1 95 ? 6.480 -3.313 -15.338 1.00 91.75 95 HIS A CA 1
ATOM 735 C C . HIS A 1 95 ? 6.162 -3.923 -13.979 1.00 91.75 95 HIS A C 1
ATOM 737 O O . HIS A 1 95 ? 6.705 -4.976 -13.633 1.00 91.75 95 HIS A O 1
ATOM 743 N N . HIS A 1 96 ? 5.239 -3.308 -13.246 1.00 90.44 96 HIS A N 1
ATOM 744 C CA . HIS A 1 96 ? 4.653 -3.918 -12.060 1.00 90.44 96 HIS A CA 1
ATOM 745 C C . HIS A 1 96 ? 3.665 -5.017 -12.458 1.00 90.44 96 HIS A C 1
ATOM 747 O O . HIS A 1 96 ? 2.852 -4.853 -13.371 1.00 90.44 96 HIS A O 1
ATOM 753 N N . LEU A 1 97 ? 3.715 -6.138 -11.742 1.00 89.88 97 LEU A N 1
ATOM 754 C CA . LEU A 1 97 ? 2.789 -7.256 -11.925 1.00 89.88 97 LEU A CA 1
ATOM 755 C C . LEU A 1 97 ? 1.491 -7.066 -11.133 1.00 89.88 97 LEU A C 1
ATOM 757 O O . LEU A 1 97 ? 0.441 -7.550 -11.548 1.00 89.88 97 LEU A O 1
ATOM 761 N N . ASN A 1 98 ? 1.556 -6.342 -10.014 1.00 88.19 98 ASN A N 1
ATOM 762 C CA . ASN A 1 98 ? 0.427 -6.070 -9.131 1.00 88.19 98 ASN A CA 1
ATOM 763 C C . ASN A 1 98 ? 0.405 -4.593 -8.729 1.00 88.19 98 ASN A C 1
ATOM 765 O O . ASN A 1 98 ? 1.430 -3.915 -8.757 1.00 88.19 98 ASN A O 1
ATOM 769 N N . TYR A 1 99 ? -0.755 -4.112 -8.289 1.00 88.44 99 TYR A N 1
ATOM 770 C CA . TYR A 1 99 ? -0.909 -2.775 -7.723 1.00 88.44 99 TYR A CA 1
ATOM 771 C C . TYR A 1 99 ? -1.877 -2.788 -6.539 1.00 88.44 99 TYR A C 1
ATOM 773 O O . TYR A 1 99 ? -2.717 -3.683 -6.428 1.00 88.44 99 TYR A O 1
ATOM 781 N N . LEU A 1 100 ? -1.731 -1.802 -5.647 1.00 83.50 100 LEU A N 1
ATOM 782 C CA . LEU A 1 100 ? -2.568 -1.676 -4.451 1.00 83.50 100 LEU A CA 1
ATOM 783 C C . LEU A 1 100 ? -3.818 -0.825 -4.715 1.00 83.50 100 LEU A C 1
ATOM 785 O O . LEU A 1 100 ? -4.928 -1.317 -4.566 1.00 83.50 100 LEU A O 1
ATOM 789 N N . VAL A 1 101 ? -3.631 0.445 -5.100 1.00 85.69 101 VAL A N 1
ATOM 790 C CA . VAL A 1 101 ? -4.730 1.411 -5.312 1.00 85.69 101 VAL A CA 1
ATOM 791 C C . VAL A 1 101 ? -4.801 1.868 -6.767 1.00 85.69 101 VAL A C 1
ATOM 793 O O . VAL A 1 101 ? -5.843 1.815 -7.418 1.00 85.69 101 VAL A O 1
ATOM 796 N N . HIS A 1 102 ? -3.664 2.298 -7.311 1.00 89.94 102 HIS A N 1
ATOM 797 C CA . HIS A 1 102 ? -3.579 2.804 -8.674 1.00 89.94 102 HIS A CA 1
ATOM 798 C C . HIS A 1 102 ? -2.579 1.993 -9.504 1.00 89.94 102 HIS A C 1
ATOM 800 O O . HIS A 1 102 ? -1.510 1.662 -8.986 1.00 89.94 102 HIS A O 1
ATOM 806 N N . PRO A 1 103 ? -2.898 1.683 -10.774 1.00 91.62 103 PRO A N 1
ATOM 807 C CA . PRO A 1 103 ? -2.121 0.764 -11.604 1.00 91.62 103 PRO A CA 1
ATOM 808 C C . PRO A 1 103 ? -0.887 1.416 -12.256 1.00 91.62 103 PRO A C 1
ATOM 810 O O . PRO A 1 103 ? -0.719 1.341 -13.470 1.00 91.62 103 PRO A O 1
ATOM 813 N N . TYR A 1 104 ? -0.019 2.062 -11.470 1.00 90.06 104 TYR A N 1
ATOM 814 C CA . TYR A 1 104 ? 1.209 2.678 -11.989 1.00 90.06 104 TYR A CA 1
ATOM 815 C C . TYR A 1 104 ? 2.176 1.632 -12.555 1.00 90.06 104 TYR A C 1
ATOM 817 O O . TYR A 1 104 ? 2.525 0.672 -11.869 1.00 90.06 104 TYR A O 1
ATOM 825 N N . TYR A 1 105 ? 2.622 1.830 -13.796 1.00 90.31 105 TYR A N 1
ATOM 826 C CA . TYR A 1 105 ? 3.544 0.946 -14.518 1.00 90.31 105 TYR A CA 1
ATOM 827 C C . TYR A 1 105 ? 3.044 -0.492 -14.698 1.00 90.31 105 TYR A C 1
ATOM 829 O O . TYR A 1 105 ? 3.838 -1.411 -14.910 1.00 90.31 105 TYR A O 1
ATOM 837 N N . VAL A 1 106 ? 1.728 -0.706 -14.608 1.00 91.00 106 VAL A N 1
ATOM 838 C CA . VAL A 1 106 ? 1.104 -2.014 -14.826 1.00 91.00 106 VAL A CA 1
ATOM 839 C C . VAL A 1 106 ? 0.613 -2.103 -16.261 1.00 91.00 106 VAL A C 1
ATOM 841 O O . VAL A 1 106 ? -0.257 -1.344 -16.693 1.00 91.00 106 VAL A O 1
ATOM 844 N N . LYS A 1 107 ? 1.114 -3.098 -16.991 1.00 90.19 107 LYS A N 1
ATOM 845 C CA . LYS A 1 107 ? 0.686 -3.357 -18.365 1.00 90.19 107 LYS A CA 1
ATOM 846 C C . LYS A 1 107 ? -0.779 -3.805 -18.405 1.00 90.19 107 LYS A C 1
ATOM 848 O O . LYS A 1 107 ? -1.206 -4.680 -17.642 1.00 90.19 107 LYS A O 1
ATOM 853 N N . ALA A 1 108 ? -1.549 -3.247 -19.336 1.00 89.69 108 ALA A N 1
ATOM 854 C CA . ALA A 1 108 ? -2.931 -3.651 -19.588 1.00 89.69 108 ALA A CA 1
ATOM 855 C C . ALA A 1 108 ? -2.974 -4.978 -20.368 1.00 89.69 108 ALA A C 1
ATOM 857 O O . ALA A 1 108 ? -3.077 -5.010 -21.590 1.00 89.69 108 ALA A O 1
ATOM 858 N N . THR A 1 109 ? -2.864 -6.092 -19.649 1.00 89.12 109 THR A N 1
ATOM 859 C CA . THR A 1 109 ? -3.032 -7.449 -20.187 1.00 89.12 109 THR A CA 1
ATOM 860 C C . THR A 1 109 ? -4.471 -7.920 -19.988 1.00 89.12 109 THR A C 1
ATOM 862 O O . THR A 1 109 ? -5.201 -7.378 -19.157 1.00 89.12 109 THR A O 1
ATOM 865 N N . LEU A 1 110 ? -4.893 -8.967 -20.706 1.00 89.19 110 LEU A N 1
ATOM 866 C CA . LEU A 1 110 ? -6.242 -9.528 -20.549 1.00 89.19 110 LEU A CA 1
ATOM 867 C C . LEU A 1 110 ? -6.532 -9.927 -19.094 1.00 89.19 110 LEU A C 1
ATOM 869 O O . LEU A 1 110 ? -7.601 -9.625 -18.572 1.00 89.19 110 LEU A O 1
ATOM 873 N N . ARG A 1 111 ? -5.549 -10.522 -18.405 1.00 86.44 111 ARG A N 1
ATOM 874 C CA . ARG A 1 111 ? -5.676 -10.919 -16.997 1.00 86.44 111 ARG A CA 1
ATOM 875 C C . ARG A 1 111 ? -5.740 -9.723 -16.049 1.00 86.44 111 ARG A C 1
ATOM 877 O O . ARG A 1 111 ? -6.570 -9.728 -15.146 1.00 86.44 111 ARG A O 1
ATOM 884 N N . SER A 1 112 ? -4.882 -8.715 -16.230 1.00 86.88 112 SER A N 1
ATOM 885 C CA . SER A 1 112 ? -4.869 -7.540 -15.345 1.00 86.88 112 SER A CA 1
ATOM 886 C C . SER A 1 112 ? -6.087 -6.634 -15.545 1.00 86.88 112 SER A C 1
ATOM 888 O O . SER A 1 112 ? -6.460 -5.914 -14.623 1.00 86.88 112 SER A O 1
ATOM 890 N N . ARG A 1 113 ? -6.737 -6.706 -16.712 1.00 89.06 113 ARG A N 1
ATOM 891 C CA . ARG A 1 113 ? -7.933 -5.922 -17.034 1.00 89.06 113 ARG A CA 1
ATOM 892 C C . ARG A 1 113 ? -9.255 -6.623 -16.718 1.00 89.06 113 ARG A C 1
ATOM 894 O O . ARG A 1 113 ? -10.192 -5.958 -16.295 1.00 89.06 113 ARG A O 1
ATOM 901 N N . TRP A 1 114 ? -9.339 -7.935 -16.925 1.00 89.00 114 TRP A N 1
ATOM 902 C CA . TRP A 1 114 ? -10.598 -8.691 -16.831 1.00 89.00 114 TRP A CA 1
ATOM 903 C C . TRP A 1 114 ? -10.581 -9.797 -15.771 1.00 89.00 114 TRP A C 1
ATOM 905 O O . TRP A 1 114 ? -11.534 -10.566 -15.661 1.00 89.00 114 TRP A O 1
ATOM 915 N N . GLY A 1 115 ? -9.509 -9.903 -14.985 1.00 89.38 115 GLY A N 1
ATOM 916 C CA . GLY A 1 115 ? -9.424 -10.857 -13.883 1.00 89.38 115 GLY A CA 1
ATOM 917 C C . GLY A 1 115 ? -10.365 -10.518 -12.723 1.00 89.38 115 GLY A C 1
ATOM 918 O O . GLY A 1 115 ? -10.849 -9.396 -12.594 1.00 89.38 115 GLY A O 1
ATOM 919 N N . VAL A 1 116 ? -10.569 -11.482 -11.823 1.00 91.75 116 VAL A N 1
ATOM 920 C CA . VAL A 1 116 ? -11.439 -11.345 -10.635 1.00 91.75 116 VAL A CA 1
ATOM 921 C C . VAL A 1 116 ? -11.090 -10.103 -9.807 1.00 91.75 116 VAL A C 1
ATOM 923 O O . VAL A 1 116 ? -11.970 -9.333 -9.430 1.00 91.75 116 VAL A O 1
ATOM 926 N N . GLN A 1 117 ? -9.796 -9.866 -9.576 1.00 87.50 117 GLN A N 1
ATOM 927 C CA . GLN A 1 117 ? -9.331 -8.679 -8.861 1.00 87.50 117 GLN A CA 1
ATOM 928 C C . GLN A 1 117 ? -9.693 -7.382 -9.599 1.00 87.50 117 GLN A C 1
ATOM 930 O O . GLN A 1 117 ? -10.073 -6.416 -8.953 1.00 87.50 117 GLN A O 1
ATOM 935 N N . ALA A 1 118 ? -9.623 -7.352 -10.933 1.00 89.56 118 ALA A N 1
ATOM 936 C CA . ALA A 1 118 ? -9.962 -6.166 -11.716 1.00 89.56 118 ALA A CA 1
ATOM 937 C C . ALA A 1 118 ? -11.454 -5.822 -11.609 1.00 89.56 118 ALA A C 1
ATOM 939 O O . ALA A 1 118 ? -11.798 -4.660 -11.405 1.00 89.56 118 ALA A O 1
ATOM 940 N N . TRP A 1 119 ? -12.327 -6.834 -11.658 1.00 91.50 119 TRP A N 1
ATOM 941 C CA . TRP A 1 119 ? -13.765 -6.666 -11.440 1.00 91.50 119 TRP A CA 1
ATOM 942 C C . TRP A 1 119 ? -14.090 -6.154 -10.036 1.00 91.50 119 TRP A C 1
ATOM 944 O O . TRP A 1 119 ? -14.890 -5.232 -9.901 1.00 91.50 119 TRP A O 1
ATOM 954 N N . LEU A 1 120 ? -13.443 -6.697 -8.999 1.00 90.75 120 LEU A N 1
ATOM 955 C CA . LEU A 1 120 ? -13.611 -6.222 -7.620 1.00 90.75 120 LEU A CA 1
ATOM 956 C C . LEU A 1 120 ? -13.145 -4.771 -7.464 1.00 90.75 120 LEU A C 1
ATOM 958 O O . LEU A 1 120 ? -13.876 -3.946 -6.922 1.00 90.75 120 LEU A O 1
ATOM 962 N N . THR A 1 121 ? -11.961 -4.437 -7.981 1.00 89.44 121 THR A N 1
ATOM 963 C CA . THR A 1 121 ? -11.432 -3.066 -7.962 1.00 89.44 121 THR A CA 1
ATOM 964 C C . THR A 1 121 ? -12.380 -2.106 -8.680 1.00 89.44 121 THR A C 1
ATOM 966 O O . THR A 1 121 ? -12.664 -1.033 -8.155 1.00 89.44 121 THR A O 1
ATOM 969 N N . TRP A 1 122 ? -12.904 -2.493 -9.845 1.00 89.50 122 TRP A N 1
ATOM 970 C CA . TRP A 1 122 ? -13.868 -1.691 -10.596 1.00 89.50 122 TRP A CA 1
ATOM 971 C C . TRP A 1 122 ? -15.184 -1.494 -9.830 1.00 89.50 122 TRP A C 1
ATOM 973 O O . TRP A 1 122 ? -15.650 -0.363 -9.706 1.00 89.50 122 TRP A O 1
ATOM 983 N N . ALA A 1 123 ? -15.745 -2.559 -9.248 1.00 90.69 123 ALA A N 1
ATOM 984 C CA . ALA A 1 123 ? -16.981 -2.495 -8.466 1.00 90.69 123 ALA A CA 1
ATOM 985 C C . ALA A 1 123 ? -16.853 -1.601 -7.218 1.00 90.69 123 ALA A C 1
ATOM 987 O O . ALA A 1 123 ? -17.813 -0.946 -6.820 1.00 90.69 123 ALA A O 1
ATOM 988 N N . LEU A 1 124 ? -15.657 -1.530 -6.625 1.00 89.69 124 LEU A N 1
ATOM 989 C CA . LEU A 1 124 ? -15.347 -0.655 -5.489 1.00 89.69 124 LEU A CA 1
ATOM 990 C C . LEU A 1 124 ? -14.947 0.774 -5.910 1.00 89.69 124 LEU A C 1
ATOM 992 O O . LEU A 1 124 ? -14.518 1.561 -5.068 1.00 89.69 124 LEU A O 1
ATOM 996 N N . GLY A 1 125 ? -15.088 1.127 -7.194 1.00 87.19 125 GLY A N 1
ATOM 997 C CA . GLY A 1 125 ? -14.830 2.472 -7.720 1.00 87.19 125 GLY A CA 1
ATOM 998 C C . GLY A 1 125 ? -13.359 2.787 -8.005 1.00 87.19 125 GLY A C 1
ATOM 999 O O . GLY A 1 125 ? -13.006 3.951 -8.185 1.00 87.19 125 GLY A O 1
ATOM 1000 N N . GLY A 1 126 ? -12.488 1.778 -8.033 1.00 86.94 126 GLY A N 1
ATOM 1001 C CA . GLY A 1 126 ? -11.081 1.941 -8.380 1.00 86.94 126 GLY A CA 1
ATOM 1002 C C . GLY A 1 126 ? -10.800 1.913 -9.879 1.00 86.94 126 GLY A C 1
ATOM 1003 O O . GLY A 1 126 ? -11.670 1.673 -10.716 1.00 86.94 126 GLY A O 1
ATOM 1004 N N . VAL A 1 127 ? -9.530 2.140 -10.216 1.00 89.50 127 VAL A N 1
ATOM 1005 C CA . VAL A 1 127 ? -9.062 2.214 -11.603 1.00 89.50 127 VAL A CA 1
ATOM 1006 C C . VAL A 1 127 ? -8.395 0.903 -12.013 1.00 89.50 127 VAL A C 1
ATOM 1008 O O . VAL A 1 127 ? -7.580 0.340 -11.279 1.00 89.50 127 VAL A O 1
ATOM 1011 N N . VAL A 1 128 ? -8.740 0.428 -13.208 1.00 89.62 128 VAL A N 1
ATOM 1012 C CA . VAL A 1 128 ? -8.198 -0.791 -13.822 1.00 89.62 128 VAL A CA 1
ATOM 1013 C C . VAL A 1 128 ? -7.191 -0.414 -14.922 1.00 89.62 128 VAL A C 1
ATOM 1015 O O . VAL A 1 128 ? -7.425 0.573 -15.631 1.00 89.62 128 VAL A O 1
ATOM 1018 N N . PRO A 1 129 ? -6.087 -1.170 -15.104 1.00 87.44 129 PRO A N 1
ATOM 1019 C CA . PRO A 1 129 ? -5.121 -0.936 -16.177 1.00 87.44 129 PRO A CA 1
ATOM 1020 C C . PRO A 1 129 ? -5.780 -0.824 -17.562 1.00 87.44 129 PRO A C 1
ATOM 1022 O O . PRO A 1 129 ? -6.582 -1.672 -17.960 1.00 87.44 129 PRO A O 1
ATOM 1025 N N . GLY A 1 130 ? -5.432 0.226 -18.312 1.00 81.62 130 GLY A N 1
ATOM 1026 C CA . GLY A 1 130 ? -5.968 0.491 -19.655 1.00 81.62 130 GLY A CA 1
ATOM 1027 C C . GLY A 1 130 ? -7.434 0.958 -19.700 1.00 81.62 130 GLY A C 1
ATOM 1028 O O . GLY A 1 130 ? -8.024 1.002 -20.781 1.00 81.62 130 GLY A O 1
ATOM 1029 N N . GLY A 1 131 ? -8.050 1.263 -18.552 1.00 77.94 131 GLY A N 1
ATOM 1030 C CA . GLY A 1 131 ? -9.373 1.892 -18.470 1.00 77.94 131 GLY A CA 1
ATOM 1031 C C . GLY A 1 131 ? -9.364 3.385 -18.837 1.00 77.94 131 GLY A C 1
ATOM 1032 O O . GLY A 1 13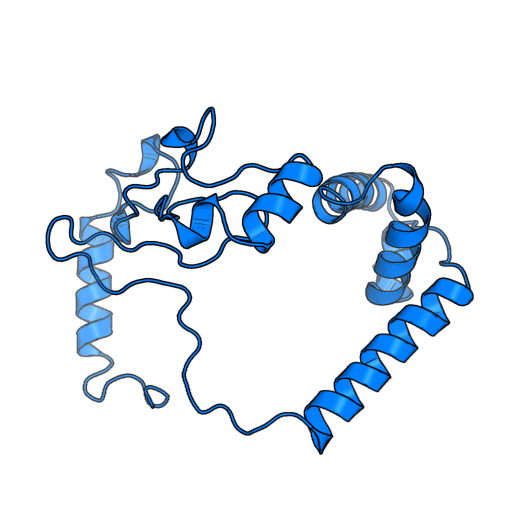1 ? -8.357 3.922 -19.294 1.00 77.94 131 GLY A O 1
ATOM 1033 N N . LYS A 1 132 ? -10.489 4.086 -18.622 1.00 73.88 132 LYS A N 1
ATOM 1034 C CA . LYS A 1 132 ? -10.575 5.544 -18.844 1.00 73.88 132 LYS A CA 1
ATOM 1035 C C . LYS A 1 132 ? -9.527 6.273 -17.987 1.00 73.88 132 LYS A C 1
ATOM 1037 O O . LYS A 1 132 ? -9.519 6.108 -16.771 1.00 73.88 132 LYS A O 1
ATOM 1042 N N . GLY A 1 133 ? -8.660 7.066 -18.621 1.00 76.06 133 GLY A N 1
ATOM 1043 C CA . GLY A 1 133 ? -7.541 7.748 -17.952 1.00 76.06 133 GLY A CA 1
ATOM 1044 C C . GLY A 1 133 ? -6.333 6.851 -17.651 1.00 76.06 133 GLY A C 1
ATOM 1045 O O . GLY A 1 133 ? -5.494 7.225 -16.834 1.00 76.06 133 GLY A O 1
ATOM 1046 N N . GLY A 1 134 ? -6.246 5.675 -18.284 1.00 76.12 134 GLY A N 1
ATOM 1047 C CA . GLY A 1 134 ? -5.174 4.696 -18.085 1.00 76.12 134 GLY A CA 1
ATOM 1048 C C . GLY A 1 134 ? -3.771 5.228 -18.385 1.00 76.12 134 GLY A C 1
ATOM 1049 O O . GLY A 1 134 ? -2.834 4.864 -17.679 1.00 76.12 134 GLY A O 1
ATOM 1050 N N . ASP A 1 135 ? -3.639 6.139 -19.351 1.00 83.44 135 ASP A N 1
ATOM 1051 C CA . ASP A 1 135 ? -2.342 6.675 -19.795 1.00 83.44 135 ASP A CA 1
ATOM 1052 C C . ASP A 1 135 ? -1.616 7.445 -18.682 1.00 83.44 135 ASP A C 1
ATOM 1054 O O . ASP A 1 135 ? -0.394 7.392 -18.573 1.00 83.44 135 ASP A O 1
ATOM 1058 N N . LYS A 1 136 ? -2.367 8.060 -17.754 1.00 86.50 136 LYS A N 1
ATOM 1059 C CA . LYS A 1 136 ? -1.815 8.737 -16.565 1.00 86.50 136 LYS A CA 1
ATOM 1060 C C . LYS A 1 136 ? -0.987 7.800 -15.678 1.00 86.50 136 LYS A C 1
ATOM 1062 O O . LYS A 1 136 ? -0.138 8.252 -14.911 1.00 86.50 136 LYS A O 1
ATOM 1067 N N . TYR A 1 137 ? -1.261 6.501 -15.748 1.00 87.38 137 TYR A N 1
ATOM 1068 C CA . TYR A 1 137 ? -0.603 5.482 -14.941 1.00 87.38 137 TYR A CA 1
ATOM 1069 C C . TYR A 1 137 ? 0.563 4.801 -15.669 1.00 87.38 137 TYR A C 1
ATOM 1071 O O . TYR A 1 137 ? 1.140 3.868 -15.119 1.00 87.38 137 TYR A O 1
ATOM 1079 N N . ILE A 1 138 ? 0.952 5.296 -16.851 1.00 88.12 138 ILE A N 1
ATOM 1080 C CA . ILE A 1 138 ? 2.177 4.918 -17.574 1.00 88.12 138 ILE A CA 1
ATOM 1081 C C . ILE A 1 138 ? 2.255 3.392 -17.768 1.00 88.12 138 ILE A C 1
ATOM 1083 O O . ILE A 1 138 ? 3.136 2.727 -17.220 1.00 88.12 138 ILE A O 1
ATOM 1087 N N . PRO A 1 139 ? 1.309 2.784 -18.503 1.00 88.56 139 PRO A N 1
ATOM 1088 C CA . PRO A 1 139 ? 1.261 1.333 -18.677 1.00 88.56 139 PRO A CA 1
ATOM 1089 C C . PRO A 1 139 ? 2.437 0.774 -19.497 1.00 88.56 139 PRO A C 1
ATOM 1091 O O . PRO A 1 139 ? 2.604 -0.444 -19.525 1.00 88.56 139 PRO A O 1
ATOM 1094 N N . GLU A 1 140 ? 3.239 1.633 -20.144 1.00 87.50 140 GLU A N 1
ATOM 1095 C CA . GLU A 1 140 ? 4.454 1.268 -20.898 1.00 87.50 140 GLU A CA 1
ATOM 1096 C C . GLU A 1 140 ? 5.634 0.845 -20.005 1.00 87.50 140 GLU A C 1
ATOM 1098 O O . GLU A 1 140 ? 6.671 0.401 -20.505 1.00 87.50 140 GLU A O 1
ATOM 1103 N N . GLY A 1 141 ? 5.479 0.981 -18.685 1.00 87.94 141 GLY A N 1
ATOM 1104 C CA . GLY A 1 141 ? 6.503 0.640 -17.709 1.00 87.94 141 GLY A CA 1
ATOM 1105 C C . GLY A 1 141 ? 7.402 1.822 -17.359 1.00 87.94 141 GLY A C 1
ATOM 1106 O O . GLY A 1 141 ? 7.117 2.973 -17.684 1.00 87.94 141 GLY A O 1
ATOM 1107 N N . HIS A 1 142 ? 8.484 1.540 -16.642 1.00 87.56 142 HIS A N 1
ATOM 1108 C CA . HIS A 1 142 ? 9.483 2.539 -16.279 1.00 87.56 142 HIS A CA 1
ATOM 1109 C C . HIS A 1 142 ? 10.900 1.997 -16.413 1.00 87.56 142 HIS A C 1
ATOM 1111 O O . HIS A 1 142 ? 11.173 0.823 -16.156 1.00 87.56 142 HIS A O 1
ATOM 1117 N N . LEU A 1 143 ? 11.820 2.893 -16.752 1.00 88.12 143 LEU A N 1
ATOM 1118 C CA . LEU A 1 143 ? 13.237 2.698 -16.489 1.00 88.12 143 LEU A CA 1
ATOM 1119 C C . LEU A 1 143 ? 13.531 3.099 -15.045 1.00 88.12 143 LEU A C 1
ATOM 1121 O O . LEU A 1 143 ? 12.928 4.034 -14.519 1.00 88.12 143 LEU A O 1
ATOM 1125 N N . PHE A 1 144 ? 14.489 2.426 -14.413 1.00 83.25 144 PHE A N 1
ATOM 1126 C CA . PHE A 1 144 ? 14.880 2.725 -13.033 1.00 83.25 144 PHE A CA 1
ATOM 1127 C C . PHE A 1 144 ? 15.292 4.196 -12.845 1.00 83.25 144 PHE A C 1
ATOM 1129 O O . PHE A 1 144 ? 14.952 4.821 -11.846 1.00 83.25 144 PHE A O 1
ATOM 1136 N N . THR A 1 145 ? 15.948 4.779 -13.850 1.00 84.38 145 THR A N 1
ATOM 1137 C CA . THR A 1 145 ? 16.396 6.179 -13.846 1.00 84.38 145 THR A CA 1
ATOM 1138 C C . THR A 1 145 ? 15.278 7.197 -14.069 1.00 84.38 145 THR A C 1
ATOM 1140 O O . THR A 1 145 ? 15.490 8.387 -13.867 1.00 84.38 145 THR A O 1
ATOM 1143 N N . GLU A 1 146 ? 14.094 6.756 -14.490 1.00 85.19 146 GLU A N 1
ATOM 1144 C CA . GLU A 1 146 ? 12.968 7.631 -14.841 1.00 85.19 146 GLU A CA 1
ATOM 1145 C C . GLU A 1 146 ? 11.840 7.570 -13.806 1.00 85.19 146 GLU A C 1
ATOM 1147 O O . GLU A 1 146 ? 10.789 8.193 -13.978 1.00 85.19 146 GLU A O 1
ATOM 1152 N N . VAL A 1 147 ? 12.058 6.845 -12.706 1.00 84.81 147 VAL A N 1
ATOM 1153 C CA . VAL A 1 147 ? 11.107 6.762 -11.600 1.00 84.81 147 VAL A CA 1
ATOM 1154 C C . VAL A 1 147 ? 11.039 8.109 -10.890 1.00 84.81 147 VAL A C 1
ATOM 1156 O O . VAL A 1 147 ? 11.983 8.544 -10.235 1.00 84.81 147 VAL A O 1
ATOM 1159 N N . GLY A 1 148 ? 9.887 8.768 -10.983 1.00 82.06 148 GLY A N 1
ATOM 1160 C CA . GLY A 1 148 ? 9.633 10.008 -10.262 1.00 82.06 148 GLY A CA 1
ATOM 1161 C C . GLY A 1 148 ? 8.665 10.941 -10.983 1.00 82.06 148 GLY A C 1
ATOM 1162 O O . GLY A 1 148 ? 8.001 10.546 -11.944 1.00 82.06 148 GLY A O 1
ATOM 1163 N N . PRO A 1 149 ? 8.562 12.198 -10.516 1.00 84.38 149 PRO A N 1
ATOM 1164 C CA . PRO A 1 149 ? 7.773 13.223 -11.185 1.00 84.38 149 PRO A CA 1
ATOM 1165 C C . PRO A 1 149 ? 8.244 13.426 -12.627 1.00 84.38 149 PRO A C 1
ATOM 1167 O O . PRO A 1 149 ? 9.447 13.444 -12.880 1.00 84.38 149 PRO A O 1
ATOM 1170 N N . GLU A 1 150 ? 7.321 13.677 -13.557 1.00 83.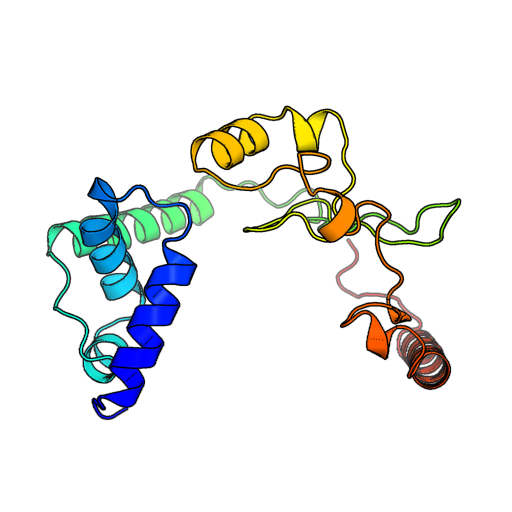31 150 GLU A N 1
ATOM 1171 C CA . GLU A 1 150 ? 7.635 13.856 -14.987 1.00 83.31 150 GLU A CA 1
ATOM 1172 C C . GLU A 1 150 ? 8.741 14.888 -15.230 1.00 83.31 150 GLU A C 1
ATOM 1174 O O . GLU A 1 150 ? 9.690 14.630 -15.967 1.00 83.31 150 GLU A O 1
ATOM 1179 N N . LYS A 1 151 ? 8.685 16.016 -14.511 1.00 85.25 151 LYS A N 1
ATOM 1180 C CA . LYS A 1 151 ? 9.684 17.095 -14.587 1.00 85.25 151 LYS A CA 1
ATOM 1181 C C . LYS A 1 151 ? 11.097 16.656 -14.193 1.00 85.25 151 LYS A C 1
ATOM 1183 O O . LYS A 1 151 ? 12.054 17.327 -14.558 1.00 85.25 151 LYS A O 1
ATOM 1188 N N . LYS A 1 152 ? 11.238 15.570 -13.426 1.00 83.88 152 LYS A N 1
ATOM 1189 C CA . LYS A 1 152 ? 12.523 15.068 -12.927 1.00 83.88 152 LYS A CA 1
ATOM 1190 C C . LYS A 1 152 ? 13.075 13.872 -13.712 1.00 83.88 152 LYS A C 1
ATOM 1192 O O . LYS A 1 152 ? 14.196 13.472 -13.433 1.00 83.88 152 LYS A O 1
ATOM 1197 N N . ARG A 1 153 ? 12.366 13.351 -14.724 1.00 82.44 153 ARG A N 1
ATOM 1198 C CA . ARG A 1 153 ? 12.796 12.158 -15.488 1.00 82.44 153 ARG A CA 1
ATOM 1199 C C . ARG A 1 153 ? 14.150 12.302 -16.189 1.00 82.44 153 ARG A C 1
ATOM 1201 O O . ARG A 1 153 ? 14.822 11.306 -16.429 1.00 82.44 153 ARG A O 1
ATOM 1208 N N . ALA A 1 154 ? 14.548 13.520 -16.552 1.00 80.88 154 ALA A N 1
ATOM 1209 C CA . ALA A 1 154 ? 15.819 13.772 -17.233 1.00 80.88 154 ALA A CA 1
ATOM 1210 C C . ALA A 1 154 ? 17.022 13.899 -16.278 1.00 80.88 154 ALA A C 1
ATOM 1212 O O . ALA A 1 154 ? 18.162 13.855 -16.733 1.00 80.88 154 ALA A O 1
ATOM 1213 N N . PHE A 1 155 ? 16.791 14.064 -14.973 1.00 84.06 155 PHE A N 1
ATOM 1214 C CA . PHE A 1 155 ? 17.843 14.384 -14.008 1.00 84.06 155 PHE A CA 1
ATOM 1215 C C . PHE A 1 155 ? 18.443 13.121 -13.382 1.00 84.06 155 PHE A C 1
ATOM 1217 O O . PHE A 1 155 ? 17.748 12.132 -13.175 1.00 84.06 155 PHE A O 1
ATOM 1224 N N . GLY A 1 156 ? 19.739 13.158 -13.051 1.00 83.06 156 GLY A N 1
ATOM 1225 C CA . GLY A 1 156 ? 20.395 12.096 -12.275 1.00 83.06 156 GLY A CA 1
ATOM 1226 C C . GLY A 1 156 ? 20.647 10.786 -13.031 1.00 83.06 156 GLY A C 1
ATOM 1227 O O . GLY A 1 156 ? 21.024 9.793 -12.408 1.00 83.06 156 GLY A O 1
ATOM 1228 N N . LYS A 1 157 ? 20.475 10.759 -14.363 1.00 85.88 157 LYS A N 1
ATOM 1229 C CA . LYS A 1 157 ? 20.751 9.567 -15.185 1.00 85.88 157 LYS A CA 1
ATOM 1230 C C . LYS A 1 157 ? 22.217 9.134 -15.085 1.00 85.88 157 LYS A C 1
ATOM 1232 O O . LYS A 1 157 ? 22.485 7.946 -14.918 1.00 85.88 157 LYS A O 1
ATOM 1237 N N . ASP A 1 158 ? 23.149 10.084 -15.126 1.00 89.00 158 ASP A N 1
ATOM 1238 C CA . ASP A 1 158 ? 24.585 9.787 -15.069 1.00 89.00 158 ASP A CA 1
ATOM 1239 C C . ASP A 1 158 ? 25.026 9.331 -13.675 1.00 89.00 158 ASP A C 1
ATOM 1241 O O . ASP A 1 158 ? 25.711 8.318 -13.546 1.00 89.00 158 ASP A O 1
ATOM 1245 N N . GLU A 1 159 ? 24.561 10.007 -12.622 1.00 88.06 159 GLU A N 1
ATOM 1246 C CA . GLU A 1 159 ? 24.818 9.607 -11.232 1.00 88.06 159 GLU A CA 1
ATOM 1247 C C . GLU A 1 159 ? 24.284 8.200 -10.943 1.00 88.06 159 GLU A C 1
ATOM 1249 O O . GLU A 1 159 ? 24.970 7.382 -10.329 1.00 88.06 159 GLU A O 1
ATOM 1254 N N . SER A 1 160 ? 23.084 7.891 -11.446 1.00 86.44 160 SER A N 1
ATOM 1255 C CA . SER A 1 160 ? 22.473 6.567 -11.310 1.00 86.44 160 SER A CA 1
ATOM 1256 C C . SER A 1 160 ? 23.298 5.491 -12.013 1.00 86.44 160 SER A C 1
ATOM 1258 O O . SER A 1 160 ? 23.528 4.434 -11.434 1.00 86.44 160 SER A O 1
ATOM 1260 N N . ARG A 1 161 ? 23.815 5.767 -13.220 1.00 87.62 161 ARG A N 1
ATOM 1261 C CA . ARG A 1 161 ? 24.710 4.845 -13.944 1.00 87.62 161 ARG A CA 1
ATOM 1262 C C . ARG A 1 161 ? 26.023 4.611 -13.201 1.00 87.62 161 ARG A C 1
ATOM 1264 O O . ARG A 1 161 ? 26.533 3.494 -13.193 1.00 87.62 161 ARG A O 1
ATOM 1271 N N . VAL A 1 162 ? 26.586 5.648 -12.579 1.00 90.81 162 VAL A N 1
ATOM 1272 C CA . VAL A 1 162 ? 27.793 5.512 -11.747 1.00 90.81 162 VAL A CA 1
ATOM 1273 C C . VAL A 1 162 ? 27.515 4.608 -10.545 1.00 90.81 162 VAL A C 1
ATOM 1275 O O . VAL A 1 162 ? 28.337 3.750 -10.225 1.00 90.81 162 VAL A O 1
ATOM 1278 N N . TRP A 1 163 ? 26.360 4.765 -9.897 1.00 88.44 163 TRP A N 1
ATOM 1279 C CA . TRP A 1 163 ? 25.942 3.898 -8.796 1.00 88.44 163 TRP A CA 1
ATOM 1280 C C . TRP A 1 163 ? 25.666 2.461 -9.232 1.00 88.44 163 TRP A C 1
ATOM 1282 O O . TRP A 1 163 ? 26.107 1.546 -8.544 1.00 88.44 163 TRP A O 1
ATOM 1292 N N . GLU A 1 164 ? 25.009 2.251 -10.372 1.00 87.06 164 GLU A N 1
ATOM 1293 C CA . GLU A 1 164 ? 24.741 0.918 -10.925 1.00 87.06 164 GLU A CA 1
ATOM 1294 C C . GLU A 1 164 ? 26.051 0.144 -11.124 1.00 87.06 164 GLU A C 1
ATOM 1296 O O . GLU A 1 164 ? 26.210 -0.940 -10.569 1.00 87.06 164 GLU A O 1
ATOM 1301 N N . ARG A 1 165 ? 27.060 0.769 -11.748 1.00 88.62 165 ARG A N 1
ATOM 1302 C CA . ARG A 1 165 ? 28.400 0.170 -11.901 1.00 88.62 165 ARG A CA 1
ATOM 1303 C C . ARG A 1 165 ? 29.075 -0.146 -10.565 1.00 88.62 165 ARG A C 1
ATOM 1305 O O . ARG A 1 165 ? 29.753 -1.162 -10.441 1.00 88.62 165 ARG A O 1
ATOM 1312 N N . LYS A 1 166 ? 28.921 0.722 -9.558 1.00 90.06 166 LYS A N 1
ATOM 1313 C CA . LYS A 1 166 ? 29.472 0.477 -8.212 1.00 90.06 166 LYS A CA 1
ATOM 1314 C C . LYS A 1 166 ? 28.812 -0.727 -7.542 1.00 90.06 166 LYS A C 1
ATOM 1316 O O . LYS A 1 166 ? 29.511 -1.497 -6.892 1.00 90.06 166 LYS A O 1
ATOM 1321 N N . VAL A 1 167 ? 27.495 -0.879 -7.688 1.00 86.81 167 VAL A N 1
ATOM 1322 C CA . VAL A 1 167 ? 26.731 -1.999 -7.117 1.00 86.81 167 VAL A CA 1
ATOM 1323 C C . VAL A 1 167 ? 27.049 -3.309 -7.838 1.00 86.81 167 VAL A C 1
ATOM 1325 O O . VAL A 1 167 ? 27.238 -4.331 -7.186 1.00 86.81 167 VAL A O 1
ATOM 1328 N N . GLU A 1 168 ? 27.176 -3.283 -9.165 1.00 84.06 168 GLU A N 1
ATOM 1329 C CA . GLU A 1 168 ? 27.623 -4.444 -9.945 1.00 84.06 168 GLU A CA 1
ATOM 1330 C C . GLU A 1 168 ? 29.027 -4.897 -9.519 1.00 84.06 168 GLU A C 1
ATOM 1332 O O . GLU A 1 168 ? 29.267 -6.088 -9.338 1.00 84.06 168 GLU A O 1
ATOM 1337 N N . GLY A 1 169 ? 29.938 -3.948 -9.278 1.00 84.88 169 GLY A N 1
ATOM 1338 C CA . GLY A 1 169 ? 31.286 -4.245 -8.790 1.00 84.88 169 GLY A CA 1
ATOM 1339 C C . GLY A 1 169 ? 31.347 -4.732 -7.337 1.00 84.88 169 GLY A C 1
ATOM 1340 O O . GLY A 1 169 ? 32.273 -5.460 -6.983 1.00 84.88 169 GLY A O 1
ATOM 1341 N N . SER A 1 170 ? 30.387 -4.356 -6.483 1.00 83.56 170 SER A N 1
ATOM 1342 C CA . SER A 1 170 ? 30.379 -4.745 -5.065 1.00 83.56 170 SER A CA 1
ATOM 1343 C C . SER A 1 170 ? 29.729 -6.104 -4.792 1.00 83.56 170 SER A C 1
ATOM 1345 O O . SER A 1 170 ? 29.939 -6.658 -3.712 1.00 83.56 170 SER A O 1
ATOM 1347 N N . MET A 1 171 ? 28.976 -6.668 -5.745 1.00 69.75 171 MET A N 1
ATOM 1348 C CA . MET A 1 171 ? 28.306 -7.970 -5.601 1.00 69.75 171 MET A CA 1
ATOM 1349 C C . MET A 1 171 ? 28.702 -8.985 -6.693 1.00 69.75 171 MET A C 1
ATOM 1351 O O . MET A 1 171 ? 27.856 -9.394 -7.490 1.00 69.75 171 MET A O 1
ATOM 1355 N N . PRO A 1 172 ? 29.958 -9.475 -6.707 1.00 68.75 172 PRO A N 1
ATOM 1356 C CA . PRO A 1 172 ? 30.447 -10.396 -7.740 1.00 68.75 172 PRO A CA 1
ATOM 1357 C C . PRO A 1 172 ? 29.786 -11.786 -7.712 1.00 68.75 172 PRO A C 1
ATOM 1359 O O . PRO A 1 172 ? 29.788 -12.486 -8.719 1.00 68.75 172 PRO A O 1
ATOM 1362 N N . LEU A 1 173 ? 29.220 -12.197 -6.571 1.00 70.12 173 LEU A N 1
ATOM 1363 C CA . LEU A 1 173 ? 28.613 -13.523 -6.370 1.00 70.12 173 LEU A CA 1
ATOM 1364 C C . LEU A 1 173 ? 27.077 -13.524 -6.509 1.00 70.12 173 LEU A C 1
ATOM 1366 O O . LEU A 1 173 ? 26.439 -14.545 -6.260 1.00 70.12 173 LEU A O 1
ATOM 1370 N N . GLY A 1 174 ? 26.471 -12.400 -6.911 1.00 71.75 174 GLY A N 1
ATOM 1371 C CA . GLY A 1 174 ? 25.016 -12.261 -7.014 1.00 71.75 174 GLY A CA 1
ATOM 1372 C C . GLY A 1 174 ? 24.307 -12.146 -5.657 1.00 71.75 174 GLY A C 1
ATOM 1373 O O . GLY A 1 174 ? 24.928 -11.955 -4.612 1.00 71.75 174 GLY A O 1
ATOM 1374 N N . CYS A 1 175 ? 22.971 -12.208 -5.666 1.00 69.62 175 CYS A N 1
ATOM 1375 C CA . CYS A 1 175 ? 22.177 -12.137 -4.439 1.00 69.62 175 CYS A CA 1
ATOM 1376 C C . CYS A 1 175 ? 22.240 -13.485 -3.694 1.00 69.62 175 CYS A C 1
ATOM 1378 O O . CYS A 1 175 ? 21.827 -14.494 -4.267 1.00 69.62 175 CYS A O 1
ATOM 1380 N N . PRO A 1 176 ? 22.642 -13.526 -2.409 1.00 69.69 176 PRO A N 1
ATOM 1381 C CA . PRO A 1 176 ? 22.716 -14.770 -1.630 1.00 69.69 176 PRO A CA 1
ATOM 1382 C C . PRO A 1 176 ? 21.342 -15.419 -1.382 1.00 69.69 176 PRO A C 1
ATOM 1384 O O . PRO A 1 176 ? 21.262 -16.538 -0.887 1.00 69.69 176 PRO A O 1
ATOM 1387 N N . PHE A 1 177 ? 20.261 -14.718 -1.734 1.00 67.31 177 PHE A N 1
ATOM 1388 C CA . PHE A 1 177 ? 18.879 -15.181 -1.646 1.00 67.31 177 PHE A CA 1
ATOM 1389 C C . PHE A 1 177 ? 18.225 -15.389 -3.023 1.00 67.31 177 PHE A C 1
ATOM 1391 O O . PHE A 1 177 ? 17.005 -15.526 -3.094 1.00 67.31 177 PHE A O 1
ATOM 1398 N N . ALA A 1 178 ? 18.996 -15.370 -4.117 1.00 63.47 178 ALA A N 1
ATOM 1399 C CA . ALA A 1 178 ? 18.502 -15.726 -5.445 1.00 63.47 178 ALA A CA 1
ATOM 1400 C C . ALA A 1 178 ? 18.416 -17.254 -5.575 1.00 63.47 178 ALA A C 1
ATOM 1402 O O . ALA A 1 178 ? 19.287 -17.893 -6.158 1.00 63.47 178 ALA A O 1
ATOM 1403 N N . ILE A 1 179 ? 17.370 -17.826 -4.981 1.00 50.56 179 ILE A N 1
ATOM 1404 C CA . ILE A 1 179 ? 16.933 -19.214 -5.170 1.00 50.56 179 ILE A CA 1
ATOM 1405 C C . ILE A 1 179 ? 15.463 -19.173 -5.587 1.00 50.56 179 ILE A C 1
ATOM 1407 O O . ILE A 1 179 ? 14.685 -18.424 -4.943 1.00 50.56 179 ILE A O 1
#

InterPro domains:
  IPR046366 ER-bound oxygenase mpaB/B' [PTHR36124] (1-178)

pLDDT: mean 87.79, std 6.9, range [50.56, 97.06]

Radius of gyration: 21.42 Å; chains: 1; bounding box: 53×44×50 Å

Sequence (179 aa):
MVPAATNKQTANELFALLLYYVPKPFRSFAQDCVGVLMGQRLRTAMMHPTPSPAAFAIVNGSLALRRLVLRHLALPRFAARREFTDKDAKSGCHHHLNYLVHPYYVKATLRSRWGVQAWLTWALGGVVPGGKGGDKYIPEGHLFTEVGPEKKRAFGKDESRVWERKVEGSMPLGCPFAI